Protein AF-A0A950J5G9-F1 (afdb_monomer)

Solvent-accessible surface area (backbone atoms only — not comparable to full-atom values): 9405 Å² total; per-residue (Å²): 134,83,89,66,71,72,73,65,50,55,59,52,47,55,53,48,49,50,56,56,50,62,32,68,73,66,53,58,60,76,76,44,51,92,80,39,54,74,67,49,49,62,49,12,66,80,45,14,24,36,36,37,28,36,43,48,96,62,29,25,35,54,45,66,34,75,47,61,68,63,52,47,62,72,43,30,87,80,54,39,91,59,53,38,80,73,50,61,32,64,34,42,74,71,51,39,55,50,54,53,58,74,45,49,93,47,49,75,53,95,53,30,25,51,59,44,68,71,58,56,53,48,51,55,50,51,29,52,55,45,49,54,49,55,53,67,73,63,65,71,61,94,79,42,76,57,70,82,56,78,70,54,65,64,59,54,51,55,55,66,73,72,113

Structure (mmCIF, N/CA/C/O backbone):
data_AF-A0A950J5G9-F1
#
_entry.id   AF-A0A950J5G9-F1
#
loop_
_atom_site.group_PDB
_atom_site.id
_atom_site.type_symbol
_atom_site.label_atom_id
_atom_site.label_alt_id
_atom_site.label_comp_id
_atom_site.label_asym_id
_atom_site.label_entity_id
_atom_site.label_seq_id
_atom_site.pdbx_PDB_ins_code
_atom_site.Cartn_x
_atom_site.Cartn_y
_atom_site.Cartn_z
_atom_site.occupancy
_atom_site.B_iso_or_equiv
_atom_site.auth_seq_id
_atom_site.auth_comp_id
_atom_site.auth_asym_id
_atom_site.auth_atom_id
_atom_site.pdbx_PDB_model_num
ATOM 1 N N . MET A 1 1 ? 4.486 -9.187 -33.396 1.00 25.33 1 MET A N 1
ATOM 2 C CA . MET A 1 1 ? 4.763 -7.735 -33.387 1.00 25.33 1 MET A CA 1
ATOM 3 C C . MET A 1 1 ? 4.141 -7.150 -32.132 1.00 25.33 1 MET A C 1
ATOM 5 O O . MET A 1 1 ? 2.923 -7.079 -32.049 1.00 25.33 1 MET A O 1
ATOM 9 N N . CYS A 1 2 ? 4.962 -6.843 -31.127 1.00 23.39 2 CYS A N 1
ATOM 10 C CA . CYS A 1 2 ? 4.518 -6.172 -29.909 1.00 23.39 2 CYS A CA 1
ATOM 11 C C . CYS A 1 2 ? 4.421 -4.672 -30.215 1.00 23.39 2 CYS A C 1
ATOM 13 O O . CYS A 1 2 ? 5.437 -4.019 -30.430 1.00 23.39 2 CYS A O 1
ATOM 15 N N . ALA A 1 3 ? 3.203 -4.143 -30.307 1.00 26.89 3 ALA A N 1
ATOM 16 C CA . ALA A 1 3 ? 2.935 -2.728 -30.553 1.00 26.89 3 ALA A CA 1
ATOM 17 C C . ALA A 1 3 ? 2.940 -1.924 -29.238 1.00 26.89 3 ALA A C 1
ATOM 19 O O . ALA A 1 3 ? 2.022 -1.154 -28.971 1.00 26.89 3 ALA A O 1
ATOM 20 N N . ALA A 1 4 ? 3.943 -2.136 -28.383 1.00 30.44 4 ALA A N 1
ATOM 21 C CA . ALA A 1 4 ? 4.169 -1.254 -27.245 1.00 30.44 4 ALA A CA 1
ATOM 22 C C . ALA A 1 4 ? 5.007 -0.056 -27.737 1.00 30.44 4 ALA A C 1
ATOM 24 O O . ALA A 1 4 ? 6.045 -0.274 -28.368 1.00 30.44 4 ALA A O 1
ATOM 25 N N . PRO A 1 5 ? 4.569 1.195 -27.519 1.00 32.94 5 PRO A N 1
ATOM 26 C CA . PRO A 1 5 ? 5.223 2.383 -28.060 1.00 32.94 5 PRO A CA 1
ATOM 27 C C . PRO A 1 5 ? 6.640 2.508 -27.486 1.00 32.94 5 PRO A C 1
ATOM 29 O O . PRO A 1 5 ? 6.833 2.920 -26.349 1.00 32.94 5 PRO A O 1
ATOM 32 N N . MET A 1 6 ? 7.647 2.135 -28.280 1.00 32.56 6 MET A N 1
ATOM 33 C CA . MET A 1 6 ? 9.055 2.065 -27.861 1.00 32.56 6 MET A CA 1
ATOM 34 C C . MET A 1 6 ? 9.686 3.421 -27.501 1.00 32.56 6 MET A C 1
ATOM 36 O O . MET A 1 6 ? 10.787 3.445 -26.959 1.00 32.56 6 MET A O 1
ATOM 40 N N . ILE A 1 7 ? 9.022 4.543 -27.787 1.00 31.94 7 ILE A N 1
ATOM 41 C CA . ILE A 1 7 ? 9.593 5.884 -27.594 1.00 31.94 7 ILE A CA 1
ATOM 42 C C . ILE A 1 7 ? 9.366 6.393 -26.153 1.00 31.94 7 ILE A C 1
ATOM 44 O O . ILE A 1 7 ? 10.292 6.947 -25.568 1.00 31.94 7 ILE A O 1
ATOM 48 N N . ASP A 1 8 ? 8.231 6.079 -25.512 1.00 39.88 8 ASP A N 1
ATOM 49 C CA . ASP A 1 8 ? 7.966 6.434 -24.097 1.00 39.88 8 ASP A CA 1
ATOM 50 C C . ASP A 1 8 ? 8.687 5.519 -23.090 1.00 39.88 8 ASP A C 1
ATOM 52 O O . ASP A 1 8 ? 8.894 5.871 -21.924 1.00 39.88 8 ASP A O 1
ATOM 56 N N . VAL A 1 9 ? 9.094 4.324 -23.531 1.00 42.25 9 VAL A N 1
ATOM 57 C CA . VAL A 1 9 ? 9.763 3.320 -22.687 1.00 42.25 9 VAL A CA 1
ATOM 58 C C . VAL A 1 9 ? 11.189 3.754 -22.338 1.00 42.25 9 VAL A C 1
ATOM 60 O O . VAL A 1 9 ? 11.649 3.493 -21.228 1.00 42.25 9 VAL A O 1
ATOM 63 N N . ALA A 1 10 ? 11.878 4.462 -23.237 1.00 39.12 10 ALA A N 1
ATOM 64 C CA . ALA A 1 10 ? 13.265 4.881 -23.035 1.00 39.12 10 ALA A CA 1
ATOM 65 C C . ALA A 1 10 ? 13.406 5.978 -21.962 1.00 39.12 10 ALA A C 1
ATOM 67 O O . ALA A 1 10 ? 14.235 5.845 -21.060 1.00 39.12 10 ALA A O 1
ATOM 68 N N . GLU A 1 11 ? 12.576 7.028 -22.002 1.00 45.44 11 GLU A N 1
ATOM 69 C CA . GLU A 1 11 ? 12.568 8.071 -20.962 1.00 45.44 11 GLU A CA 1
ATOM 70 C C . GLU A 1 11 ? 12.076 7.529 -19.618 1.00 45.44 11 GLU A C 1
ATOM 72 O O . GLU A 1 11 ? 12.670 7.810 -18.570 1.00 45.44 11 GLU A O 1
ATOM 77 N N . SER A 1 12 ? 11.040 6.685 -19.648 1.00 46.94 12 SER A N 1
ATOM 78 C CA . SER A 1 12 ? 10.534 6.002 -18.456 1.00 46.94 12 SER A CA 1
ATOM 79 C C . SER A 1 12 ? 11.604 5.109 -17.821 1.00 46.94 12 SER A C 1
ATOM 81 O O . SER A 1 12 ? 11.706 5.062 -16.597 1.00 46.94 12 SER A O 1
ATOM 83 N N . CYS A 1 13 ? 12.458 4.465 -18.624 1.00 49.34 13 CYS A N 1
ATOM 84 C CA . CYS A 1 13 ? 13.561 3.635 -18.140 1.00 49.34 13 CYS A CA 1
ATOM 85 C C . CYS A 1 13 ? 14.692 4.464 -17.510 1.00 49.34 13 CYS A C 1
ATOM 87 O O . CYS A 1 13 ? 15.159 4.131 -16.422 1.00 49.34 13 CYS A O 1
ATOM 89 N N . VAL A 1 14 ? 15.094 5.585 -18.122 1.00 51.41 14 VAL A N 1
ATOM 90 C CA . VAL A 1 14 ? 16.118 6.484 -17.548 1.00 51.41 14 VAL A CA 1
ATOM 91 C C . VAL A 1 14 ? 15.641 7.086 -16.226 1.00 51.41 14 VAL A C 1
ATOM 93 O O . VAL A 1 14 ? 16.379 7.111 -15.237 1.00 51.41 14 VAL A O 1
ATOM 96 N N . ARG A 1 15 ? 14.382 7.533 -16.177 1.00 52.91 15 ARG A N 1
ATOM 97 C CA . ARG A 1 15 ? 13.762 8.035 -14.949 1.00 52.91 15 ARG A CA 1
ATOM 98 C C . ARG A 1 15 ? 13.702 6.951 -13.871 1.00 52.91 15 ARG A C 1
ATOM 100 O O . ARG A 1 15 ? 14.051 7.230 -12.727 1.00 52.91 15 ARG A O 1
ATOM 107 N N . PHE A 1 16 ? 13.312 5.734 -14.242 1.00 53.31 16 PHE A N 1
ATOM 108 C CA . PHE A 1 16 ? 13.255 4.582 -13.346 1.00 53.31 16 PHE A CA 1
ATOM 109 C C . PHE A 1 16 ? 14.626 4.243 -12.747 1.00 53.31 16 PHE A C 1
ATOM 111 O O . PHE A 1 16 ? 14.743 4.087 -11.535 1.00 53.31 16 PHE A O 1
ATOM 118 N N . GLN A 1 17 ? 15.678 4.208 -13.569 1.00 53.56 17 GLN A N 1
ATOM 119 C CA . GLN A 1 17 ? 17.043 3.936 -13.111 1.00 53.56 17 GLN A CA 1
ATOM 120 C C . GLN A 1 17 ? 17.556 5.003 -12.138 1.00 53.56 17 GLN A C 1
ATOM 122 O O . GLN A 1 17 ? 18.163 4.665 -11.123 1.00 53.56 17 GLN A O 1
ATOM 127 N N . ARG A 1 18 ? 17.283 6.286 -12.409 1.00 60.62 18 ARG A N 1
ATOM 128 C CA . ARG A 1 18 ? 17.680 7.384 -11.516 1.00 60.62 18 ARG A CA 1
ATOM 129 C C . ARG A 1 18 ? 16.978 7.296 -10.160 1.00 60.62 18 ARG A C 1
ATOM 131 O O . ARG A 1 18 ? 17.641 7.361 -9.134 1.00 60.62 18 ARG A O 1
ATOM 138 N N . ILE A 1 19 ? 15.660 7.091 -10.161 1.00 55.47 19 ILE A N 1
ATOM 139 C CA . ILE A 1 19 ? 14.862 6.971 -8.930 1.00 55.47 19 ILE A CA 1
ATOM 140 C C . ILE A 1 19 ? 15.320 5.766 -8.097 1.00 55.47 19 ILE A C 1
ATOM 142 O O . ILE A 1 19 ? 15.508 5.889 -6.889 1.00 55.47 19 ILE A O 1
ATOM 146 N N . ALA A 1 20 ? 15.561 4.620 -8.741 1.00 56.31 20 ALA A N 1
ATOM 147 C CA . ALA A 1 20 ? 16.083 3.435 -8.065 1.00 56.31 20 ALA A CA 1
ATOM 148 C C . ALA A 1 20 ? 17.453 3.701 -7.410 1.00 56.31 20 ALA A C 1
ATOM 150 O O . ALA A 1 20 ? 17.706 3.239 -6.298 1.00 56.31 20 ALA A O 1
ATOM 151 N N . TRP A 1 21 ? 18.326 4.467 -8.072 1.00 54.75 21 TRP A N 1
ATOM 152 C CA . TRP A 1 21 ? 19.660 4.794 -7.566 1.00 54.75 21 TRP A CA 1
ATOM 153 C C . TRP A 1 21 ? 19.640 5.771 -6.383 1.00 54.75 21 TRP A C 1
ATOM 155 O O . TRP A 1 21 ? 20.255 5.487 -5.353 1.00 54.75 21 TRP A O 1
ATOM 165 N N . ASP A 1 22 ? 18.890 6.872 -6.490 1.00 58.72 22 ASP A N 1
ATOM 166 C CA . ASP A 1 22 ? 18.772 7.894 -5.435 1.00 58.72 22 ASP A CA 1
ATOM 167 C C . ASP A 1 22 ? 18.251 7.303 -4.111 1.00 58.72 22 ASP A C 1
ATOM 169 O O . ASP A 1 22 ? 18.514 7.817 -3.023 1.00 58.72 22 ASP A O 1
ATOM 173 N N . TRP A 1 23 ? 17.539 6.179 -4.174 1.00 59.25 23 TRP A N 1
ATOM 174 C CA . TRP A 1 23 ? 16.976 5.524 -2.997 1.00 59.25 23 TRP A CA 1
ATOM 175 C C . TRP A 1 23 ? 17.740 4.367 -2.415 1.00 59.25 23 TRP A C 1
ATOM 177 O O . TRP A 1 23 ? 17.670 4.151 -1.203 1.00 59.25 23 TRP A O 1
ATOM 187 N N . ILE A 1 24 ? 18.509 3.654 -3.231 1.00 55.94 24 ILE A N 1
ATOM 188 C CA . ILE A 1 24 ? 19.565 2.812 -2.672 1.00 55.94 24 ILE A CA 1
ATOM 189 C C . ILE A 1 24 ? 20.461 3.687 -1.780 1.00 55.94 24 ILE A C 1
ATOM 191 O O . ILE A 1 24 ? 20.843 3.268 -0.690 1.00 55.94 24 ILE A O 1
ATOM 195 N N . GLN A 1 25 ? 20.713 4.935 -2.189 1.00 56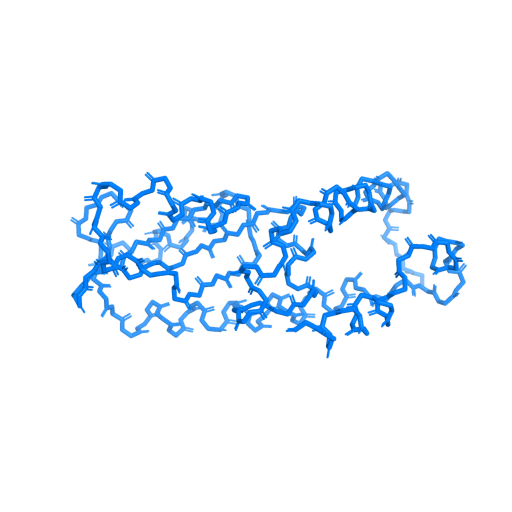.69 25 GLN A N 1
ATOM 196 C CA . GLN A 1 25 ? 21.476 5.900 -1.397 1.00 56.69 25 GLN A CA 1
ATOM 197 C C . GLN A 1 25 ? 20.730 6.430 -0.158 1.00 56.69 25 GLN A C 1
ATOM 199 O O . GLN A 1 25 ? 21.378 6.713 0.848 1.00 56.69 25 GLN A O 1
ATOM 204 N N . SER A 1 26 ? 19.396 6.546 -0.183 1.00 61.38 26 SER A N 1
ATOM 205 C CA . SER A 1 26 ? 18.612 7.058 0.957 1.00 61.38 26 SER A CA 1
ATOM 206 C C . SER A 1 26 ? 18.377 6.029 2.073 1.00 61.38 26 SER A C 1
ATOM 208 O O . SER A 1 26 ? 18.047 6.405 3.201 1.00 61.38 26 SER A O 1
ATOM 210 N N . GLY A 1 27 ? 18.524 4.732 1.778 1.00 57.38 27 GLY A N 1
ATOM 211 C CA . GLY A 1 27 ? 18.255 3.644 2.722 1.00 57.38 27 GLY A CA 1
ATOM 212 C C . GLY A 1 27 ? 16.765 3.408 2.995 1.00 57.38 27 GLY A C 1
ATOM 213 O O . GLY A 1 27 ? 16.420 2.712 3.947 1.00 57.38 27 GLY A O 1
ATOM 214 N N . GLU A 1 28 ? 15.858 3.975 2.193 1.00 58.00 28 GLU A N 1
ATOM 215 C CA . GLU A 1 28 ? 14.413 3.762 2.360 1.00 58.00 28 GLU A CA 1
ATOM 216 C C . GLU A 1 28 ? 13.973 2.338 1.981 1.00 58.00 28 GLU A C 1
ATOM 218 O O . GLU A 1 28 ? 13.067 1.802 2.618 1.00 58.00 28 GLU A O 1
ATOM 223 N N . ILE A 1 29 ? 14.673 1.697 1.038 1.00 57.19 29 ILE A N 1
ATOM 224 C CA . ILE A 1 29 ? 14.445 0.306 0.600 1.00 57.19 29 ILE A CA 1
ATOM 225 C C . ILE A 1 29 ? 14.484 -0.690 1.773 1.00 57.19 29 ILE A C 1
ATOM 227 O O . ILE A 1 29 ? 13.630 -1.564 1.903 1.00 57.19 29 ILE A O 1
ATOM 231 N N . THR A 1 30 ? 15.432 -0.544 2.704 1.00 53.44 30 THR A N 1
ATOM 232 C CA . THR A 1 30 ? 15.551 -1.485 3.835 1.00 53.44 30 THR A CA 1
ATOM 233 C C . THR A 1 30 ? 14.389 -1.375 4.823 1.00 53.44 30 THR A C 1
ATOM 235 O O . THR A 1 30 ? 14.176 -2.275 5.633 1.00 53.44 30 THR A O 1
ATOM 238 N N . ARG A 1 31 ? 13.603 -0.291 4.769 1.00 56.56 31 ARG A N 1
ATOM 239 C CA . ARG A 1 31 ? 12.505 -0.040 5.713 1.00 56.56 31 ARG A CA 1
ATOM 240 C C . ARG A 1 31 ? 11.185 -0.671 5.284 1.00 56.56 31 ARG A C 1
ATOM 242 O O . ARG A 1 31 ? 10.319 -0.834 6.139 1.00 56.56 31 ARG A O 1
ATOM 249 N N . THR A 1 32 ? 11.020 -1.014 4.008 1.00 61.56 32 THR A N 1
ATOM 250 C CA . THR A 1 32 ? 9.834 -1.707 3.471 1.00 61.56 32 THR A CA 1
ATOM 251 C C . THR A 1 32 ? 10.119 -3.134 3.006 1.00 61.56 32 THR A C 1
ATOM 253 O O . THR A 1 32 ? 9.164 -3.861 2.732 1.00 61.56 32 THR A O 1
ATOM 256 N N . SER A 1 33 ? 11.387 -3.562 3.016 1.00 59.19 33 SER A N 1
ATOM 257 C CA . SER A 1 33 ? 11.857 -4.857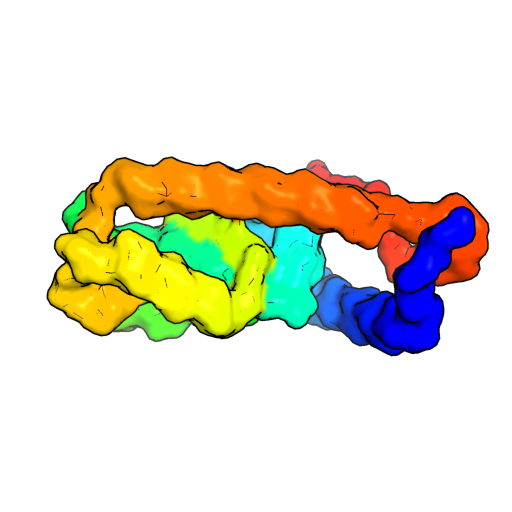 2.492 1.00 59.19 33 SER A CA 1
ATOM 258 C C . SER A 1 33 ? 11.157 -6.092 3.071 1.00 59.19 33 SER A C 1
ATOM 260 O O . SER A 1 33 ? 11.060 -7.125 2.415 1.00 59.19 33 SER A O 1
ATOM 262 N N . HIS A 1 34 ? 10.634 -6.005 4.295 1.00 66.94 34 HIS A N 1
ATOM 263 C CA . HIS A 1 34 ? 9.873 -7.085 4.931 1.00 66.94 34 HIS A CA 1
ATOM 264 C C . HIS A 1 34 ? 8.401 -7.124 4.491 1.00 66.94 34 HIS A C 1
ATOM 266 O O . HIS A 1 34 ? 7.728 -8.138 4.666 1.00 66.94 34 HIS A O 1
ATOM 272 N N . LEU A 1 35 ? 7.885 -6.033 3.921 1.00 72.56 35 LEU A N 1
ATOM 273 C CA . LEU A 1 35 ? 6.503 -5.914 3.459 1.00 72.56 35 LEU A CA 1
ATOM 274 C C . LEU A 1 35 ? 6.376 -6.102 1.954 1.00 72.56 35 LEU A C 1
ATOM 276 O O . LEU A 1 35 ? 5.362 -6.639 1.518 1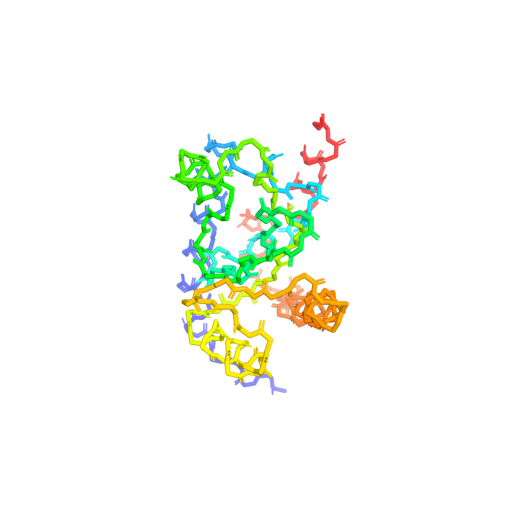.00 72.56 35 LEU A O 1
ATOM 280 N N . LEU A 1 36 ? 7.366 -5.691 1.164 1.00 72.56 36 LEU A N 1
ATOM 281 C CA . LEU A 1 36 ? 7.316 -5.676 -0.296 1.00 72.56 36 LEU A CA 1
ATOM 282 C C . LEU A 1 36 ? 8.488 -6.448 -0.898 1.00 72.56 36 LEU A C 1
ATOM 284 O O . LEU A 1 36 ? 9.590 -6.454 -0.365 1.00 72.56 36 LEU A O 1
ATOM 288 N N . SER A 1 37 ? 8.258 -7.101 -2.037 1.00 67.25 37 SER A N 1
ATOM 289 C CA . SER A 1 37 ? 9.368 -7.612 -2.839 1.00 67.25 37 SER A CA 1
ATOM 290 C C . SER A 1 37 ? 10.090 -6.457 -3.544 1.00 67.25 37 SER A C 1
ATOM 292 O O . SER A 1 37 ? 9.464 -5.431 -3.820 1.00 67.25 37 SER A O 1
ATOM 294 N N . PRO A 1 38 ? 11.365 -6.627 -3.936 1.00 67.38 38 PRO A N 1
ATOM 295 C CA . PRO A 1 38 ? 12.134 -5.560 -4.585 1.00 67.38 38 PRO A CA 1
ATOM 296 C C . PRO A 1 38 ? 11.455 -5.016 -5.852 1.00 67.38 38 PRO A C 1
ATOM 298 O O . PRO A 1 38 ? 11.516 -3.828 -6.146 1.00 67.38 38 PRO A O 1
ATOM 301 N N . LEU A 1 39 ? 10.757 -5.888 -6.587 1.00 63.75 39 LEU A N 1
ATOM 302 C CA . LEU A 1 39 ? 9.982 -5.522 -7.772 1.00 63.75 39 LEU A CA 1
ATOM 303 C C . LEU A 1 39 ? 8.775 -4.635 -7.434 1.00 63.75 39 LEU A C 1
ATOM 305 O O . LEU A 1 39 ? 8.469 -3.699 -8.168 1.00 63.75 39 LEU A O 1
ATOM 309 N N . GLU A 1 40 ? 8.077 -4.939 -6.339 1.00 70.94 40 GLU A N 1
ATOM 310 C CA . GLU A 1 40 ? 6.939 -4.143 -5.873 1.00 70.94 40 GLU A CA 1
ATOM 311 C C . GLU A 1 40 ? 7.398 -2.780 -5.363 1.00 70.94 40 GLU A C 1
ATOM 313 O O . GLU A 1 40 ? 6.732 -1.786 -5.636 1.00 70.94 40 GLU A O 1
ATOM 318 N N . GLU A 1 41 ? 8.542 -2.720 -4.676 1.00 69.38 41 GLU A N 1
ATOM 319 C CA . GLU A 1 41 ? 9.143 -1.449 -4.278 1.00 69.38 41 GLU A CA 1
ATOM 320 C C . GLU A 1 41 ? 9.431 -0.602 -5.515 1.00 69.38 41 GLU A C 1
ATOM 322 O O . GLU A 1 41 ? 8.822 0.450 -5.685 1.00 69.38 41 GLU A O 1
ATOM 327 N N . LEU A 1 42 ? 10.243 -1.109 -6.448 1.00 66.94 42 LEU A N 1
ATOM 328 C CA . LEU A 1 42 ? 10.570 -0.423 -7.702 1.00 66.94 42 LEU A CA 1
ATOM 329 C C . LEU A 1 42 ? 9.326 0.039 -8.483 1.00 66.94 42 LEU A C 1
ATOM 331 O O . LEU A 1 42 ? 9.297 1.155 -9.001 1.00 66.94 42 LEU A O 1
ATOM 335 N N . GLY A 1 43 ? 8.283 -0.792 -8.547 1.00 65.38 43 GLY A N 1
ATOM 336 C CA . GLY A 1 43 ? 7.012 -0.433 -9.173 1.00 65.38 43 GLY A CA 1
ATOM 337 C C . GLY A 1 43 ? 6.310 0.728 -8.468 1.00 65.38 43 GLY A C 1
ATOM 338 O O . GLY A 1 43 ? 5.919 1.702 -9.112 1.00 65.38 43 GLY A O 1
ATOM 339 N N . GLY A 1 44 ? 6.168 0.669 -7.143 1.00 65.06 44 GLY A N 1
ATOM 340 C CA . GLY A 1 44 ? 5.431 1.673 -6.364 1.00 65.06 44 GLY A CA 1
ATOM 341 C C . GLY A 1 44 ? 6.100 3.028 -6.288 1.00 65.06 44 GLY A C 1
ATOM 342 O O . GLY A 1 44 ? 5.542 3.994 -5.794 1.00 65.06 44 GLY A O 1
ATOM 343 N N . PHE A 1 45 ? 7.264 3.148 -6.875 1.00 62.50 45 PHE A N 1
ATOM 344 C CA . PHE A 1 45 ? 7.995 4.382 -6.933 1.00 62.50 45 PHE A CA 1
ATOM 345 C C . PHE A 1 45 ? 7.818 5.162 -8.234 1.00 62.50 45 PHE A C 1
ATOM 347 O O . PHE A 1 45 ? 7.965 6.385 -8.250 1.00 62.50 45 PHE A O 1
ATOM 354 N N . ASN A 1 46 ? 7.387 4.485 -9.297 1.00 60.47 46 ASN A N 1
ATOM 355 C CA . ASN A 1 46 ? 6.846 5.156 -10.474 1.00 60.47 46 ASN A CA 1
ATOM 356 C C . ASN A 1 46 ? 5.405 5.636 -10.249 1.00 60.47 46 ASN A C 1
ATOM 358 O O . ASN A 1 46 ? 5.032 6.688 -10.764 1.00 60.47 46 ASN A O 1
ATOM 362 N N . TYR A 1 47 ? 4.612 4.879 -9.484 1.00 70.31 47 TYR A N 1
ATOM 363 C CA . TYR A 1 47 ? 3.158 5.080 -9.397 1.00 70.31 47 TYR A CA 1
ATOM 364 C C . TYR A 1 47 ? 2.656 5.517 -8.015 1.00 70.31 47 TYR A C 1
ATOM 366 O O . TYR A 1 47 ? 1.586 6.111 -7.918 1.00 70.31 47 TYR A O 1
ATOM 374 N N . GLY A 1 48 ? 3.424 5.253 -6.960 1.00 84.19 48 GLY A N 1
ATOM 375 C CA . GLY A 1 48 ? 3.015 5.350 -5.562 1.00 84.19 48 GLY A CA 1
ATOM 376 C C . GLY A 1 48 ? 2.476 4.035 -4.999 1.00 84.19 48 GLY A C 1
ATOM 377 O O . GLY A 1 48 ? 2.442 2.993 -5.662 1.00 84.19 48 GLY A O 1
ATOM 378 N N . PHE A 1 49 ? 2.050 4.093 -3.740 1.00 90.38 49 PHE A N 1
ATOM 379 C CA . PHE A 1 49 ? 1.487 2.963 -3.017 1.00 90.38 49 PHE A CA 1
ATOM 380 C C . PHE A 1 49 ? 0.144 3.323 -2.404 1.00 90.38 49 PHE A C 1
ATOM 382 O O . PHE A 1 49 ? 0.001 4.347 -1.728 1.00 90.38 49 PHE A O 1
ATOM 389 N N . ILE A 1 50 ? -0.808 2.407 -2.543 1.00 96.56 50 ILE A N 1
ATOM 390 C CA . ILE A 1 50 ? -2.001 2.372 -1.707 1.00 96.56 50 ILE A CA 1
ATOM 391 C C . ILE A 1 50 ? -1.657 1.558 -0.467 1.00 96.56 50 ILE A C 1
ATOM 393 O O . ILE A 1 50 ? -1.302 0.383 -0.567 1.00 96.56 50 ILE A O 1
ATOM 397 N N . TYR A 1 51 ? -1.733 2.181 0.704 1.00 96.69 51 TYR A N 1
ATOM 398 C CA . TYR A 1 51 ? -1.359 1.577 1.975 1.00 96.69 51 TYR A CA 1
ATOM 399 C C . TYR A 1 51 ? -2.564 1.300 2.869 1.00 96.69 51 TYR A C 1
ATOM 401 O O . TYR A 1 51 ? -3.567 2.017 2.849 1.00 96.69 51 TYR A O 1
ATOM 409 N N . LEU A 1 52 ? -2.406 0.281 3.710 1.00 97.75 52 LEU A N 1
ATOM 410 C CA . LEU A 1 52 ? -3.286 -0.045 4.819 1.00 97.75 52 LEU A CA 1
ATOM 411 C C . LEU A 1 52 ? -2.487 0.041 6.120 1.00 97.75 52 LEU A C 1
ATOM 413 O O . LEU A 1 52 ? -1.561 -0.740 6.347 1.00 97.75 52 LEU A O 1
ATOM 417 N N . MET A 1 53 ? -2.839 0.987 6.986 1.00 97.50 53 MET A N 1
ATOM 418 C CA . MET A 1 53 ? -2.232 1.135 8.309 1.00 97.50 53 MET A CA 1
ATOM 419 C C . MET A 1 53 ? -3.225 0.758 9.401 1.00 97.50 53 MET A C 1
ATOM 421 O O . MET A 1 53 ? -4.361 1.219 9.398 1.00 97.50 53 MET A O 1
ATOM 425 N N . ARG A 1 54 ? -2.795 -0.031 10.379 1.00 97.50 54 ARG A N 1
ATOM 426 C CA . ARG A 1 54 ? -3.530 -0.250 11.623 1.00 97.50 54 ARG A CA 1
ATOM 427 C C . ARG A 1 54 ? -3.355 0.976 12.504 1.00 97.50 54 ARG A C 1
ATOM 429 O O . ARG A 1 54 ? -2.224 1.326 12.818 1.00 97.50 54 ARG A O 1
ATOM 436 N N . VAL A 1 55 ? -4.459 1.616 12.878 1.00 96.38 55 VAL A N 1
ATOM 437 C CA . VAL A 1 55 ? -4.458 2.765 13.798 1.00 96.38 55 VAL A CA 1
ATOM 438 C C . VAL A 1 55 ? -4.604 2.285 15.238 1.00 96.38 55 VAL A C 1
ATOM 440 O O . VAL A 1 55 ? -3.879 2.728 16.117 1.00 96.38 55 VAL A O 1
ATOM 443 N N . ASN A 1 56 ? -5.539 1.364 15.464 1.00 95.25 56 ASN A N 1
ATOM 444 C CA . ASN A 1 56 ? -5.800 0.698 16.739 1.00 95.25 56 ASN A CA 1
ATOM 445 C C . ASN A 1 56 ? -6.485 -0.658 16.452 1.00 95.25 56 ASN A C 1
ATOM 447 O O . ASN A 1 56 ? -6.792 -0.930 15.288 1.00 95.25 56 ASN A O 1
ATOM 451 N N . PRO A 1 57 ? -6.779 -1.513 17.450 1.00 95.06 57 PRO A N 1
ATOM 452 C CA . PRO A 1 57 ? -7.354 -2.841 17.207 1.00 95.06 57 PRO A CA 1
ATOM 453 C C . PRO A 1 57 ? -8.643 -2.867 16.370 1.00 95.06 57 PRO A C 1
ATOM 455 O O . PRO A 1 57 ? -8.893 -3.859 15.695 1.00 95.06 57 PRO A O 1
ATOM 458 N N . GLN A 1 58 ? -9.429 -1.790 16.357 1.00 96.75 58 GLN A N 1
ATOM 459 C CA . GLN A 1 58 ? -10.732 -1.721 15.688 1.00 96.75 58 GLN A CA 1
ATOM 460 C C . GLN A 1 58 ? -10.734 -0.858 14.419 1.00 96.75 58 GLN A C 1
ATOM 462 O O . GLN A 1 58 ? -11.739 -0.835 13.707 1.00 96.75 58 GLN A O 1
ATOM 467 N N . ALA A 1 59 ? -9.638 -0.158 14.116 1.00 97.56 59 ALA A N 1
ATOM 468 C CA . ALA A 1 59 ? -9.593 0.820 13.036 1.00 97.56 59 ALA A CA 1
ATOM 469 C C . ALA A 1 59 ? -8.334 0.713 12.173 1.00 97.56 59 ALA A C 1
ATOM 471 O O . ALA A 1 59 ? -7.208 0.551 12.657 1.00 97.56 59 ALA A O 1
ATOM 472 N N . VAL A 1 60 ? -8.538 0.895 10.872 1.00 98.25 60 VAL A N 1
ATOM 473 C CA . VAL A 1 60 ? -7.484 0.981 9.862 1.00 98.25 60 VAL A CA 1
ATOM 474 C C . VAL A 1 60 ? -7.598 2.283 9.078 1.00 98.25 60 VAL A C 1
ATOM 476 O O . VAL A 1 60 ? -8.682 2.837 8.909 1.00 98.25 60 VAL A O 1
ATOM 479 N N . LYS A 1 61 ? -6.467 2.772 8.582 1.00 98.19 61 LYS A N 1
ATOM 480 C CA . LYS A 1 61 ? -6.357 3.914 7.683 1.00 98.19 61 LYS A CA 1
ATOM 481 C C . LYS A 1 61 ? -5.965 3.420 6.297 1.00 98.19 61 LYS A C 1
ATOM 483 O O . LYS A 1 61 ? -4.963 2.719 6.163 1.00 98.19 61 LYS A O 1
ATOM 488 N N . ILE A 1 62 ? -6.735 3.814 5.289 1.00 98.38 62 ILE A N 1
ATOM 489 C CA . ILE A 1 62 ? -6.426 3.562 3.879 1.00 98.38 62 ILE A CA 1
ATOM 490 C C . ILE A 1 62 ? -5.968 4.871 3.261 1.00 98.38 62 ILE A C 1
ATOM 492 O O . ILE A 1 62 ? -6.729 5.839 3.290 1.00 98.38 62 ILE A O 1
ATOM 496 N N . GLY A 1 63 ? -4.781 4.897 2.662 1.00 97.44 63 GLY A N 1
ATOM 497 C CA . GLY A 1 63 ? -4.333 6.094 1.962 1.00 97.44 63 GLY A CA 1
ATOM 498 C C . GLY A 1 63 ? -3.354 5.843 0.826 1.00 97.44 63 GLY A C 1
ATOM 499 O O . GLY A 1 63 ? -2.921 4.715 0.605 1.00 97.44 63 GLY A O 1
ATOM 500 N N . TYR A 1 64 ? -2.999 6.913 0.123 1.00 96.31 64 TYR A N 1
ATOM 501 C CA . TYR A 1 64 ? -1.948 6.934 -0.893 1.00 96.31 64 TYR A CA 1
ATOM 502 C C . TYR A 1 64 ? -0.672 7.622 -0.387 1.00 96.31 64 TYR A C 1
ATOM 504 O O . TYR A 1 64 ? -0.722 8.628 0.328 1.00 96.31 64 TYR A O 1
ATOM 512 N N . SER A 1 65 ? 0.496 7.100 -0.766 1.00 92.06 65 SER A N 1
ATOM 513 C CA . SER A 1 65 ? 1.776 7.794 -0.600 1.00 92.06 65 SER A CA 1
ATOM 514 C C . SER A 1 65 ? 2.834 7.262 -1.560 1.00 92.06 65 SER A C 1
ATOM 516 O O . SER A 1 65 ? 2.861 6.072 -1.854 1.00 92.06 65 SER A O 1
ATOM 518 N N . LEU A 1 66 ? 3.764 8.127 -1.967 1.00 83.00 66 LEU A N 1
ATOM 519 C CA . LEU A 1 66 ? 5.013 7.706 -2.610 1.00 83.00 66 LEU A CA 1
ATOM 520 C C . LEU A 1 66 ? 5.957 6.991 -1.627 1.00 83.00 66 LEU A C 1
ATOM 522 O O . LEU A 1 66 ? 6.752 6.158 -2.038 1.00 83.00 66 LEU A O 1
ATOM 526 N N . HIS A 1 67 ? 5.849 7.289 -0.326 1.00 82.75 67 HIS A N 1
ATOM 527 C CA . HIS A 1 67 ? 6.737 6.765 0.715 1.00 82.75 67 HIS A CA 1
ATOM 528 C C . HIS A 1 67 ? 5.928 6.355 1.963 1.00 82.75 67 HIS A C 1
ATOM 530 O O . HIS A 1 67 ? 5.897 7.097 2.953 1.00 82.75 67 HIS A O 1
ATOM 536 N N . PRO A 1 68 ? 5.262 5.182 1.972 1.00 88.75 68 PRO A N 1
ATOM 537 C CA . PRO A 1 68 ? 4.372 4.763 3.062 1.00 88.75 68 PRO A CA 1
ATOM 538 C C . PRO A 1 68 ? 5.011 4.776 4.455 1.00 88.75 68 PRO A C 1
ATOM 540 O O . PRO A 1 68 ? 4.357 5.151 5.427 1.00 88.75 68 PRO A O 1
ATOM 543 N N . MET A 1 69 ? 6.294 4.420 4.572 1.00 87.00 69 MET A N 1
ATOM 544 C CA . MET A 1 69 ? 6.999 4.429 5.860 1.00 87.00 69 MET A CA 1
ATOM 545 C C . MET A 1 69 ? 7.298 5.841 6.360 1.00 87.00 69 MET A C 1
ATOM 547 O O . MET A 1 69 ? 7.084 6.126 7.538 1.00 87.00 69 MET A O 1
ATOM 551 N N . ARG A 1 70 ? 7.717 6.755 5.476 1.00 84.44 70 ARG A N 1
ATOM 552 C CA . ARG A 1 70 ? 7.839 8.180 5.814 1.00 84.44 70 ARG A CA 1
ATOM 553 C C . ARG A 1 70 ? 6.483 8.741 6.232 1.00 84.44 70 ARG A C 1
ATOM 555 O O . ARG A 1 70 ? 6.381 9.376 7.278 1.00 84.44 70 ARG A O 1
ATOM 562 N N . ARG A 1 71 ? 5.428 8.407 5.484 1.00 91.12 71 ARG A N 1
ATOM 563 C CA . ARG A 1 71 ? 4.059 8.799 5.819 1.00 91.12 71 ARG A CA 1
ATOM 564 C C . ARG A 1 71 ? 3.626 8.264 7.181 1.00 91.12 71 ARG A C 1
ATOM 566 O O . ARG A 1 71 ? 3.009 8.994 7.945 1.00 91.12 71 ARG A O 1
ATOM 573 N N . ARG A 1 72 ? 3.983 7.024 7.529 1.00 92.69 72 ARG A N 1
ATOM 574 C CA . ARG A 1 72 ? 3.751 6.477 8.873 1.00 92.69 72 ARG A CA 1
ATOM 575 C C . ARG A 1 72 ? 4.405 7.358 9.935 1.00 92.69 72 ARG A C 1
ATOM 577 O O . ARG A 1 72 ? 3.740 7.710 10.899 1.00 92.69 72 ARG A O 1
ATOM 584 N N . HIS A 1 73 ? 5.671 7.734 9.752 1.00 90.06 73 HIS A N 1
ATOM 585 C CA . HIS A 1 73 ? 6.386 8.583 10.708 1.00 90.06 73 HIS A CA 1
ATOM 586 C C . HIS A 1 73 ? 5.756 9.969 10.870 1.00 90.06 73 HIS A C 1
ATOM 588 O O . HIS A 1 73 ? 5.634 10.443 11.993 1.00 90.06 73 HIS A O 1
ATOM 594 N N . GLU A 1 74 ? 5.285 10.579 9.782 1.00 92.81 74 GLU A N 1
ATOM 595 C CA . GLU A 1 74 ? 4.542 11.848 9.825 1.00 92.81 74 GLU A CA 1
ATOM 596 C C . GLU A 1 74 ? 3.222 11.737 10.601 1.00 92.81 74 GLU A C 1
ATOM 598 O O . GLU A 1 74 ? 2.780 12.699 11.222 1.00 92.81 74 GLU A O 1
ATOM 603 N N . LEU A 1 75 ? 2.580 10.567 10.558 1.00 94.38 75 LEU A N 1
ATOM 604 C CA . LEU A 1 75 ? 1.293 10.312 11.203 1.00 94.38 75 LEU A CA 1
ATOM 605 C C . LEU A 1 75 ? 1.429 9.803 12.649 1.00 94.38 75 LEU A C 1
ATOM 607 O O . LEU A 1 75 ? 0.453 9.858 13.398 1.00 94.38 75 LEU A O 1
ATOM 611 N N . LEU A 1 76 ? 2.610 9.334 13.070 1.00 93.81 76 LEU A N 1
ATOM 612 C CA . LEU A 1 76 ? 2.854 8.843 14.434 1.00 93.81 76 LEU A CA 1
ATOM 613 C C . LEU A 1 76 ? 2.430 9.844 15.526 1.00 93.81 76 LEU A C 1
ATOM 615 O O . LEU A 1 76 ? 1.750 9.407 16.451 1.00 93.81 76 LEU A O 1
ATOM 619 N N . PRO A 1 77 ? 2.721 11.160 15.436 1.00 95.25 77 PRO A N 1
ATOM 620 C CA . PRO A 1 77 ? 2.277 12.121 16.449 1.00 95.25 77 PRO A CA 1
ATOM 621 C C . PRO A 1 77 ? 0.752 12.191 16.617 1.00 95.25 77 PRO A C 1
ATOM 623 O O . PRO A 1 77 ? 0.268 12.544 17.686 1.00 95.25 77 PRO A O 1
ATOM 626 N N . GLN A 1 78 ? -0.012 11.856 15.572 1.00 94.06 78 GLN A N 1
ATOM 627 C CA . GLN A 1 78 ? -1.474 11.898 15.592 1.00 94.06 78 GLN A CA 1
ATOM 628 C C . GLN A 1 78 ? -2.100 10.611 16.149 1.00 94.06 78 GLN A C 1
ATOM 630 O O . GLN A 1 78 ? -3.126 10.676 16.821 1.00 94.06 78 GLN A O 1
ATOM 635 N N . TYR A 1 79 ? -1.529 9.446 15.829 1.00 92.81 79 TYR A N 1
ATOM 636 C CA . TYR A 1 79 ? -2.133 8.140 16.139 1.00 92.81 79 TYR A CA 1
ATOM 637 C C . TYR A 1 79 ? -1.391 7.348 17.226 1.00 92.81 79 TYR A C 1
ATOM 639 O O . TYR A 1 79 ? -1.895 6.325 17.684 1.00 92.81 79 TYR A O 1
ATOM 647 N N . GLY A 1 80 ? -0.216 7.811 17.651 1.00 91.50 80 GLY A N 1
ATOM 648 C CA . GLY A 1 80 ? 0.621 7.151 18.647 1.00 91.50 80 GLY A CA 1
ATOM 649 C C . GLY A 1 80 ? 1.343 5.904 18.127 1.00 91.50 80 GLY A C 1
ATOM 650 O O . GLY A 1 80 ? 1.30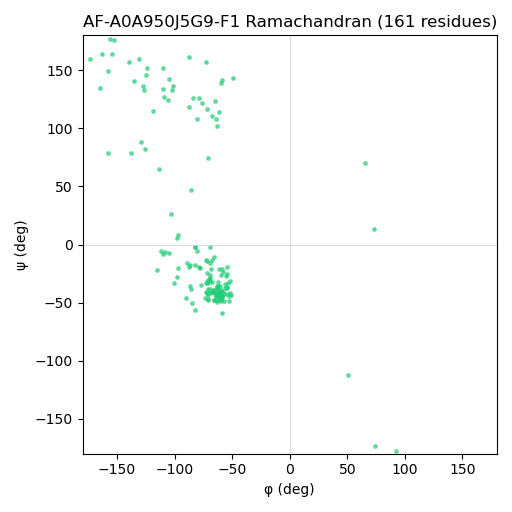5 5.561 16.944 1.00 91.50 80 GLY A O 1
ATOM 651 N N . GLU A 1 81 ? 2.007 5.196 19.042 1.00 86.94 81 GLU A N 1
ATOM 652 C CA . GLU A 1 81 ? 2.891 4.056 18.739 1.00 86.94 81 GLU A CA 1
ATOM 653 C C . GLU A 1 81 ? 2.169 2.814 18.190 1.00 86.94 81 GLU A C 1
ATOM 655 O O . GLU A 1 81 ? 2.796 1.901 17.649 1.00 86.94 81 GLU A O 1
ATOM 660 N N . GLN A 1 82 ? 0.839 2.772 18.293 1.00 88.88 82 GLN A N 1
ATOM 661 C CA . GLN A 1 82 ? 0.029 1.685 17.738 1.00 88.88 82 GLN A CA 1
ATOM 662 C C . GLN A 1 82 ? -0.060 1.737 16.207 1.00 88.88 82 GLN A C 1
ATOM 664 O O . GLN A 1 82 ? -0.456 0.743 15.593 1.00 88.88 82 GLN A O 1
ATOM 669 N N . LEU A 1 83 ? 0.343 2.854 15.586 1.00 94.62 83 LEU A N 1
ATOM 670 C CA . LEU A 1 83 ? 0.303 3.017 14.141 1.00 94.62 83 LEU A CA 1
ATOM 671 C C . LEU A 1 83 ? 1.306 2.089 13.443 1.00 94.62 83 LEU A C 1
ATOM 673 O O . LEU A 1 83 ? 2.529 2.279 13.481 1.00 94.62 83 LEU A O 1
ATOM 677 N N . ARG A 1 84 ? 0.777 1.095 12.731 1.00 93.81 84 ARG A N 1
ATOM 678 C CA . ARG A 1 84 ? 1.577 0.097 12.012 1.00 93.81 84 ARG A CA 1
ATOM 679 C C . ARG A 1 84 ? 1.149 0.021 10.560 1.00 93.81 84 ARG A C 1
ATOM 681 O O . ARG A 1 84 ? -0.038 -0.065 10.270 1.00 93.81 84 ARG A O 1
ATOM 688 N N . LEU A 1 85 ? 2.114 0.023 9.647 1.00 93.81 85 LEU A N 1
ATOM 689 C CA . LEU A 1 85 ? 1.854 -0.325 8.255 1.00 93.81 85 LEU A CA 1
ATOM 690 C C . LEU A 1 85 ? 1.612 -1.838 8.187 1.00 93.81 85 LEU A C 1
ATOM 692 O O . LEU A 1 85 ? 2.497 -2.602 8.556 1.00 93.81 85 LEU A O 1
ATOM 696 N N . LEU A 1 86 ? 0.409 -2.254 7.783 1.00 93.69 86 LEU A N 1
ATOM 697 C CA . LEU A 1 86 ? 0.058 -3.673 7.661 1.00 93.69 86 LEU A CA 1
ATOM 698 C C . LEU A 1 86 ? 0.489 -4.224 6.308 1.00 93.69 86 LEU A C 1
ATOM 700 O O . LEU A 1 86 ? 1.110 -5.275 6.220 1.00 93.69 86 LEU A O 1
ATOM 704 N N . THR A 1 87 ? 0.118 -3.517 5.245 1.00 93.12 87 THR A N 1
ATOM 705 C CA . THR A 1 87 ? 0.381 -3.919 3.865 1.00 93.12 87 THR A CA 1
ATOM 706 C C . THR A 1 87 ? 0.208 -2.719 2.940 1.00 93.12 87 THR A C 1
ATOM 708 O O . THR A 1 87 ? -0.370 -1.694 3.315 1.00 93.12 87 THR A O 1
ATOM 711 N N . CYS A 1 88 ? 0.727 -2.832 1.726 1.00 94.31 88 CYS A N 1
ATOM 712 C CA . CYS A 1 88 ? 0.491 -1.883 0.652 1.00 94.31 88 CYS A CA 1
ATOM 713 C C . CYS A 1 88 ? 0.661 -2.574 -0.704 1.00 94.31 88 CYS A C 1
ATOM 715 O O . CYS A 1 88 ? 1.209 -3.673 -0.791 1.00 94.31 88 CYS A O 1
ATOM 717 N N . PHE A 1 89 ? 0.169 -1.931 -1.756 1.00 92.12 89 PHE A N 1
ATOM 718 C CA . PHE A 1 89 ? 0.379 -2.359 -3.133 1.00 92.12 89 PHE A CA 1
ATOM 719 C C . PHE A 1 89 ? 0.637 -1.150 -4.029 1.00 92.12 89 PHE A C 1
ATOM 721 O O . PHE A 1 89 ? 0.237 -0.030 -3.704 1.00 92.12 89 PHE A O 1
ATOM 728 N N . VAL A 1 90 ? 1.300 -1.384 -5.160 1.00 86.19 90 VAL A N 1
ATOM 729 C CA . VAL A 1 90 ? 1.619 -0.340 -6.141 1.00 86.19 90 VAL A CA 1
ATOM 730 C C . VAL A 1 90 ? 0.346 0.215 -6.759 1.00 86.19 90 VAL A C 1
ATOM 732 O O . VAL A 1 90 ? -0.446 -0.529 -7.334 1.00 86.19 90 VAL A O 1
ATOM 735 N N . GLY A 1 91 ? 0.150 1.523 -6.666 1.00 87.19 91 GLY A N 1
ATOM 736 C CA . GLY A 1 91 ? -1.005 2.153 -7.273 1.00 87.19 91 GLY A CA 1
ATOM 737 C C . GLY A 1 91 ? -0.996 3.668 -7.204 1.00 87.19 91 GLY A C 1
ATOM 738 O O . GLY A 1 91 ? -0.328 4.267 -6.370 1.00 87.19 91 GLY A O 1
ATOM 739 N N . GLU A 1 92 ? -1.778 4.266 -8.090 1.00 87.88 92 GLU A N 1
ATOM 740 C CA . GLU A 1 92 ? -1.875 5.700 -8.320 1.00 87.88 92 GLU A CA 1
ATOM 741 C C . GLU A 1 92 ? -2.910 6.387 -7.412 1.00 87.88 92 GLU A C 1
ATOM 743 O O . GLU A 1 92 ? -3.849 5.740 -6.929 1.00 87.88 92 GLU A O 1
ATOM 748 N N . PRO A 1 93 ? -2.842 7.726 -7.251 1.00 88.69 93 PRO A N 1
ATOM 749 C CA . PRO A 1 93 ? -3.768 8.477 -6.399 1.00 88.69 93 PRO A CA 1
ATOM 750 C C . PRO A 1 93 ? -5.254 8.236 -6.701 1.00 88.69 93 PRO A C 1
ATOM 752 O O . PRO A 1 93 ? -6.096 8.257 -5.806 1.00 88.69 93 PRO A O 1
ATOM 755 N N . PHE A 1 94 ? -5.626 7.999 -7.962 1.00 92.25 94 PHE A N 1
ATOM 756 C CA . PHE A 1 94 ? -7.029 7.752 -8.297 1.00 92.25 94 PHE A CA 1
ATOM 757 C C . PHE A 1 94 ? -7.527 6.399 -7.757 1.00 92.25 94 PHE A C 1
ATOM 759 O O . PHE A 1 94 ? -8.712 6.271 -7.440 1.00 92.25 94 PHE A O 1
ATOM 766 N N . GLN A 1 95 ? -6.645 5.403 -7.619 1.00 92.88 95 GLN A N 1
ATOM 767 C CA . GLN A 1 95 ? -7.002 4.076 -7.116 1.00 92.88 95 GLN A CA 1
ATOM 768 C C . GLN A 1 95 ? -7.354 4.125 -5.629 1.00 92.88 95 GLN A C 1
ATOM 770 O O . GLN A 1 95 ? -8.267 3.418 -5.208 1.00 92.88 95 GLN A O 1
ATOM 775 N N . GLU A 1 96 ? -6.741 5.022 -4.851 1.00 96.44 96 GLU A N 1
ATOM 776 C CA . GLU A 1 96 ? -7.148 5.302 -3.466 1.00 96.44 96 GLU A CA 1
ATOM 777 C C . GLU A 1 96 ? -8.644 5.623 -3.391 1.00 96.44 96 GLU A C 1
ATOM 779 O O . GLU A 1 96 ? -9.381 5.021 -2.610 1.00 96.44 96 GLU A O 1
ATOM 784 N N . ARG A 1 97 ? -9.121 6.515 -4.270 1.00 95.94 97 ARG A N 1
ATOM 785 C CA . ARG A 1 97 ? -10.535 6.914 -4.326 1.00 95.94 97 ARG A CA 1
ATOM 786 C C . ARG A 1 97 ? -11.445 5.736 -4.664 1.00 95.94 97 ARG A C 1
ATOM 788 O O . ARG A 1 97 ? -12.561 5.657 -4.145 1.00 95.94 97 ARG A O 1
ATOM 795 N N . VAL A 1 98 ? -10.985 4.820 -5.517 1.00 96.88 98 VAL A N 1
ATOM 796 C CA . VAL A 1 98 ? -11.713 3.591 -5.865 1.00 96.88 98 VAL A CA 1
ATOM 797 C C . VAL A 1 98 ? -11.823 2.672 -4.649 1.00 96.88 98 VAL A C 1
ATOM 799 O O . VAL A 1 98 ? -12.927 2.240 -4.320 1.00 96.88 98 VAL A O 1
ATOM 802 N N . VAL A 1 99 ? -10.720 2.437 -3.933 1.00 97.31 99 VAL A N 1
ATOM 803 C CA . VAL A 1 99 ? -10.706 1.622 -2.703 1.00 97.31 99 VAL A CA 1
ATOM 804 C C . VAL A 1 99 ? -11.611 2.239 -1.636 1.00 97.31 99 VAL A C 1
ATOM 806 O O . VAL A 1 99 ? -12.452 1.569 -1.039 1.00 97.31 99 VAL A O 1
ATOM 809 N N . HIS A 1 100 ? -11.512 3.552 -1.454 1.00 98.06 100 HIS A N 1
ATOM 810 C CA . HIS A 1 100 ? -12.357 4.323 -0.551 1.00 98.06 100 HIS A CA 1
ATOM 811 C C . HIS A 1 100 ? -13.844 4.197 -0.880 1.00 98.06 100 HIS A C 1
ATOM 813 O O . HIS A 1 100 ? -14.664 4.116 0.038 1.00 98.06 100 HIS A O 1
ATOM 819 N N . ARG A 1 101 ? -14.207 4.208 -2.168 1.00 97.81 101 ARG A N 1
ATOM 820 C CA . ARG A 1 101 ? -15.588 4.018 -2.629 1.00 97.81 101 ARG A CA 1
ATOM 821 C C . ARG A 1 101 ? -16.058 2.584 -2.385 1.00 97.81 101 ARG A C 1
ATOM 823 O O . ARG A 1 101 ? -17.180 2.408 -1.918 1.00 97.81 101 ARG A O 1
ATOM 830 N N . ARG A 1 102 ? -15.202 1.591 -2.651 1.00 98.06 102 ARG A N 1
ATOM 831 C CA . ARG A 1 102 ? -15.483 0.161 -2.442 1.00 98.06 102 ARG A CA 1
ATOM 832 C C . ARG A 1 102 ? -15.867 -0.139 -0.994 1.00 98.06 102 ARG A C 1
ATOM 834 O O . ARG A 1 102 ? -16.829 -0.858 -0.760 1.00 98.06 102 ARG A O 1
ATOM 841 N N . PHE A 1 103 ? -15.164 0.460 -0.036 1.00 98.19 103 PHE A N 1
ATOM 842 C CA . PHE A 1 103 ? -15.389 0.235 1.396 1.00 98.19 103 PHE A CA 1
ATOM 843 C C . PHE A 1 103 ? -16.149 1.371 2.085 1.00 98.19 103 PHE A C 1
ATOM 845 O O . PHE A 1 103 ? -16.009 1.579 3.289 1.00 98.19 103 PHE A O 1
ATOM 852 N N . ARG A 1 104 ? -16.972 2.125 1.342 1.00 98.00 104 ARG A N 1
ATOM 853 C CA . ARG A 1 104 ? -17.713 3.275 1.886 1.00 98.00 104 ARG A CA 1
ATOM 854 C C . ARG A 1 104 ? -18.589 2.907 3.090 1.00 98.00 104 ARG A C 1
ATOM 856 O O . ARG A 1 104 ? -18.666 3.704 4.017 1.00 98.00 104 ARG A O 1
ATOM 863 N N . SER A 1 105 ? -19.213 1.728 3.090 1.00 97.94 105 SER A N 1
ATOM 864 C CA . SER A 1 105 ? -20.055 1.243 4.198 1.00 97.94 105 SER A CA 1
ATOM 865 C C . SER A 1 105 ? -19.273 0.919 5.475 1.00 97.94 105 SER A C 1
ATOM 867 O O . SER A 1 105 ? -19.856 0.908 6.551 1.00 97.94 105 SER A O 1
ATOM 869 N N . LEU A 1 106 ? -17.962 0.688 5.371 1.00 98.25 106 LEU A N 1
ATOM 870 C CA . LEU A 1 106 ? -17.072 0.392 6.498 1.00 98.25 106 LEU A CA 1
ATOM 871 C C . LEU A 1 106 ? -16.305 1.632 6.980 1.00 98.25 106 LEU A C 1
ATOM 873 O O . LEU A 1 106 ? -15.405 1.524 7.814 1.00 98.25 106 LEU A O 1
ATOM 877 N N . ARG A 1 107 ? -16.601 2.811 6.425 1.00 98.25 107 ARG A N 1
ATOM 878 C CA . ARG A 1 107 ? -15.890 4.048 6.741 1.00 98.25 107 ARG A CA 1
ATOM 879 C C . ARG A 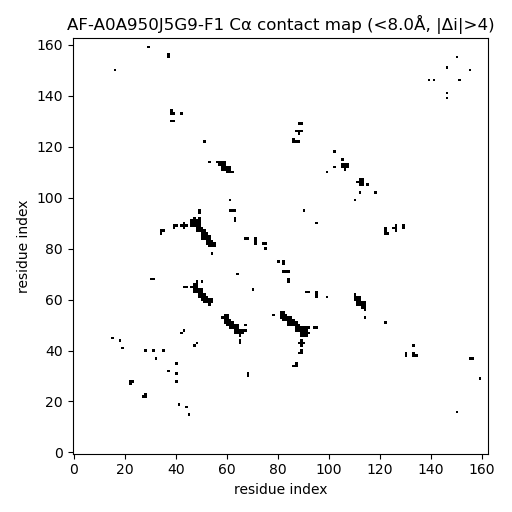1 107 ? -16.377 4.622 8.067 1.00 98.25 107 ARG A C 1
ATOM 881 O O . ARG A 1 107 ? -17.556 4.913 8.220 1.00 98.25 107 ARG A O 1
ATOM 888 N N . LEU A 1 108 ? -15.437 4.869 8.973 1.00 96.94 108 LEU A N 1
ATOM 889 C CA . LEU A 1 108 ? -15.672 5.564 10.236 1.00 96.94 108 LEU A CA 1
ATOM 890 C C . LEU A 1 108 ? -15.653 7.082 10.032 1.00 96.94 108 LEU A C 1
ATOM 892 O O . LEU A 1 108 ? -16.608 7.779 10.360 1.00 96.94 108 LEU A O 1
ATOM 896 N N . ARG A 1 109 ? -14.551 7.605 9.477 1.00 95.31 109 ARG A N 1
ATOM 897 C CA . ARG A 1 109 ? -14.354 9.043 9.235 1.00 95.31 109 ARG A CA 1
ATOM 898 C C . ARG A 1 109 ? -13.198 9.269 8.272 1.00 95.31 109 ARG A C 1
ATOM 900 O O . ARG A 1 109 ? -12.121 8.730 8.489 1.00 95.31 109 ARG A O 1
ATOM 907 N N . ASN A 1 110 ? -13.371 10.144 7.280 1.00 94.56 110 ASN A N 1
ATOM 908 C CA . ASN A 1 110 ? -12.325 10.497 6.311 1.00 94.56 110 ASN A CA 1
ATOM 909 C C . ASN A 1 110 ? -11.683 9.242 5.683 1.00 94.56 110 ASN A C 1
ATOM 911 O O . ASN A 1 110 ? -12.348 8.508 4.957 1.00 94.56 110 ASN A O 1
ATOM 915 N N . GLU A 1 111 ? -10.412 8.999 5.998 1.00 96.12 111 GLU A N 1
ATOM 916 C CA . GLU A 1 111 ? -9.581 7.893 5.512 1.00 96.12 111 GLU A CA 1
ATOM 917 C C . GLU A 1 111 ? -9.527 6.714 6.503 1.00 96.12 111 GLU A C 1
ATOM 919 O O . GLU A 1 111 ? -8.723 5.799 6.333 1.00 96.12 111 GLU A O 1
ATOM 924 N N . ILE A 1 112 ? -10.336 6.756 7.566 1.00 98.06 112 ILE A N 1
ATOM 925 C CA . ILE A 1 112 ? -10.398 5.758 8.637 1.00 98.06 112 ILE A CA 1
ATOM 926 C C . ILE A 1 112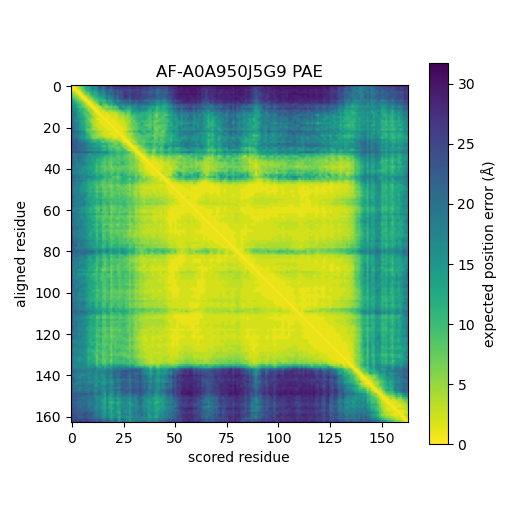 ? -11.612 4.852 8.436 1.00 98.06 112 ILE A C 1
ATOM 928 O O . ILE A 1 112 ? -12.734 5.323 8.229 1.00 98.06 112 ILE A O 1
ATOM 932 N N . PHE A 1 113 ? -11.381 3.551 8.545 1.00 98.56 113 PHE A N 1
ATOM 933 C CA . PHE A 1 113 ? -12.337 2.473 8.330 1.00 98.56 113 PHE A CA 1
ATOM 934 C C . PHE A 1 113 ? -12.289 1.500 9.509 1.00 98.56 113 PHE A C 1
ATOM 936 O O . PHE A 1 113 ? -11.292 1.443 10.233 1.00 98.56 113 PHE A O 1
ATOM 943 N N . TYR A 1 114 ? -13.346 0.714 9.690 1.00 98.31 114 TYR A N 1
ATOM 944 C CA . TYR A 1 114 ? -13.300 -0.433 10.591 1.00 98.31 114 TYR A CA 1
ATOM 945 C C . TYR A 1 114 ? -12.207 -1.411 10.150 1.00 98.31 114 TYR A C 1
ATOM 947 O O . TYR A 1 114 ? -12.026 -1.647 8.955 1.00 98.31 114 TYR A O 1
ATOM 955 N N . ALA A 1 115 ? -11.500 -2.002 11.112 1.00 97.56 115 ALA A N 1
ATOM 956 C CA . ALA A 1 115 ? -10.550 -3.084 10.875 1.00 97.56 115 ALA A CA 1
ATOM 957 C C . ALA A 1 115 ? -11.292 -4.378 10.500 1.00 97.56 115 ALA A C 1
ATOM 959 O O . ALA A 1 115 ? -11.456 -5.284 11.313 1.00 97.56 115 ALA A O 1
ATOM 960 N N . HIS A 1 116 ? -11.801 -4.417 9.271 1.00 98.12 116 HIS A N 1
ATOM 961 C CA . HIS A 1 116 ? -12.666 -5.474 8.771 1.00 98.12 116 HIS A CA 1
ATOM 962 C C . HIS A 1 116 ? -11.880 -6.456 7.882 1.00 98.12 116 HIS A C 1
ATOM 964 O O . HIS A 1 116 ? -11.164 -5.987 6.991 1.00 98.12 116 HIS A O 1
ATOM 970 N N . PRO A 1 117 ? -12.068 -7.786 8.021 1.00 97.75 117 PRO A N 1
ATOM 971 C CA . PRO A 1 117 ? -11.354 -8.795 7.227 1.00 97.75 117 PRO A CA 1
ATOM 972 C C . PRO A 1 117 ? -11.404 -8.559 5.710 1.00 97.75 117 PRO A C 1
ATOM 974 O O . PRO A 1 117 ? -10.372 -8.574 5.055 1.00 97.75 117 PRO A O 1
ATOM 977 N N . LEU A 1 118 ? -12.574 -8.194 5.169 1.00 97.94 118 LEU A N 1
ATOM 978 C CA . LEU A 1 118 ? -12.744 -7.848 3.744 1.00 97.94 118 LEU A CA 1
ATOM 979 C C . LEU A 1 118 ? -11.768 -6.784 3.206 1.00 97.94 118 LEU A C 1
ATOM 981 O O . LEU A 1 118 ? -11.441 -6.798 2.019 1.00 97.94 118 LEU A O 1
ATOM 985 N N . ILE A 1 119 ? -11.333 -5.831 4.038 1.00 97.94 119 ILE A N 1
ATOM 986 C CA . ILE A 1 119 ? -10.347 -4.825 3.621 1.00 97.94 119 ILE A CA 1
ATOM 987 C C . ILE A 1 119 ? -8.971 -5.483 3.515 1.00 97.94 119 ILE A C 1
ATOM 989 O O . ILE A 1 119 ? -8.276 -5.288 2.522 1.00 97.94 119 ILE A O 1
ATOM 993 N N . GLU A 1 120 ? -8.586 -6.278 4.511 1.00 95.56 120 GLU A N 1
ATOM 994 C CA . GLU A 1 120 ? -7.295 -6.973 4.532 1.00 95.56 120 GLU A CA 1
ATOM 995 C C . GLU A 1 120 ? -7.183 -7.985 3.387 1.00 95.56 120 GLU A C 1
ATOM 997 O O . GLU A 1 120 ? -6.184 -7.983 2.668 1.00 95.56 120 GLU A O 1
ATOM 1002 N N . GLU A 1 121 ? -8.239 -8.766 3.150 1.00 97.25 121 GLU A N 1
ATOM 1003 C CA . GLU A 1 121 ? -8.344 -9.711 2.033 1.00 97.25 121 GLU A CA 1
ATOM 1004 C C . GLU A 1 121 ? -8.200 -9.006 0.681 1.00 97.25 121 GLU A C 1
ATOM 1006 O O . GLU A 1 121 ? -7.433 -9.445 -0.175 1.00 97.25 121 GLU A O 1
ATOM 1011 N N . TYR A 1 122 ? -8.877 -7.868 0.496 1.00 97.75 122 TYR A N 1
ATOM 1012 C CA . TYR A 1 122 ? -8.741 -7.079 -0.725 1.00 97.75 122 TYR A CA 1
ATOM 1013 C C . TYR A 1 122 ? -7.313 -6.581 -0.933 1.00 97.75 122 TYR A C 1
ATOM 1015 O O . TYR A 1 122 ? -6.801 -6.652 -2.047 1.00 97.75 122 TYR A O 1
ATOM 1023 N N . PHE A 1 123 ? -6.658 -6.076 0.114 1.00 96.50 123 PHE A N 1
ATOM 1024 C CA . PHE A 1 123 ? -5.279 -5.608 0.004 1.00 96.50 123 PHE A CA 1
ATOM 1025 C C . PHE A 1 123 ? -4.307 -6.750 -0.302 1.00 96.50 123 PHE A C 1
ATOM 1027 O O . PHE A 1 123 ? -3.394 -6.562 -1.105 1.00 96.50 123 PHE A O 1
ATOM 1034 N N . ALA A 1 124 ? -4.507 -7.926 0.298 1.00 93.81 124 ALA A N 1
ATOM 1035 C CA . ALA A 1 124 ? -3.720 -9.115 -0.006 1.00 93.81 124 ALA A CA 1
ATOM 1036 C C . ALA A 1 124 ? -3.887 -9.533 -1.477 1.00 93.81 124 ALA A C 1
ATOM 1038 O O . ALA A 1 124 ? -2.894 -9.727 -2.180 1.00 93.81 124 ALA A O 1
ATOM 1039 N N . GLN A 1 125 ? -5.129 -9.587 -1.965 1.00 95.56 125 GLN A N 1
ATOM 1040 C CA . GLN A 1 125 ? -5.441 -9.960 -3.343 1.00 95.56 125 GLN A CA 1
ATOM 1041 C C . GLN A 1 125 ? -4.918 -8.933 -4.358 1.00 95.56 125 GLN A C 1
ATOM 1043 O O . GLN A 1 125 ? -4.233 -9.298 -5.311 1.00 95.56 125 GLN A O 1
ATOM 1048 N N . ALA A 1 126 ? -5.170 -7.642 -4.129 1.00 94.31 126 ALA A N 1
ATOM 1049 C CA . ALA A 1 126 ? -4.709 -6.568 -5.008 1.00 94.31 126 ALA A CA 1
ATOM 1050 C C . ALA A 1 126 ? -3.181 -6.563 -5.128 1.00 94.31 126 ALA A C 1
ATOM 1052 O O . ALA A 1 126 ? -2.641 -6.414 -6.224 1.00 94.31 126 ALA A O 1
ATOM 1053 N N . ARG A 1 127 ? -2.475 -6.785 -4.014 1.00 90.25 127 ARG A N 1
ATOM 1054 C CA . ARG A 1 127 ? -1.020 -6.917 -4.013 1.00 90.25 127 ARG A CA 1
ATOM 1055 C C . ARG A 1 127 ? -0.552 -8.076 -4.896 1.00 90.25 127 ARG A C 1
ATOM 1057 O O . ARG A 1 127 ? 0.356 -7.879 -5.699 1.00 90.25 127 ARG A O 1
ATOM 1064 N N . LEU A 1 128 ? -1.168 -9.255 -4.778 1.00 87.56 128 LEU A N 1
ATOM 1065 C CA . LEU A 1 128 ? -0.836 -10.413 -5.617 1.00 87.56 128 LEU A CA 1
ATOM 1066 C C . LEU A 1 128 ? -1.056 -10.113 -7.105 1.00 87.56 128 LEU A C 1
ATOM 1068 O O . LEU A 1 128 ? -0.152 -10.324 -7.910 1.00 87.56 128 LEU A O 1
ATOM 1072 N N . GLU A 1 129 ? -2.209 -9.552 -7.467 1.00 86.88 129 GLU A N 1
ATOM 1073 C CA . GLU A 1 129 ? -2.529 -9.192 -8.855 1.00 86.88 129 GLU A CA 1
ATOM 1074 C C . GLU A 1 129 ? -1.533 -8.185 -9.435 1.00 86.88 129 GLU A C 1
ATOM 1076 O O . GLU A 1 129 ? -1.048 -8.335 -10.557 1.00 86.88 129 GLU A O 1
ATOM 1081 N N . ILE A 1 130 ? -1.193 -7.157 -8.660 1.00 81.19 130 ILE A N 1
ATOM 1082 C CA . ILE A 1 130 ? -0.228 -6.134 -9.057 1.00 81.19 130 ILE A CA 1
ATOM 1083 C C . ILE A 1 130 ? 1.168 -6.725 -9.197 1.00 81.19 130 ILE A C 1
ATOM 1085 O O . ILE A 1 130 ? 1.856 -6.419 -10.167 1.00 81.19 130 ILE A O 1
ATOM 1089 N N . LYS A 1 131 ? 1.583 -7.595 -8.277 1.00 76.44 131 LYS A N 1
ATOM 1090 C CA . LYS A 1 131 ? 2.869 -8.283 -8.354 1.00 76.44 131 LYS A CA 1
ATOM 1091 C C . LYS A 1 131 ? 2.984 -9.107 -9.638 1.00 76.44 131 LYS A C 1
ATOM 1093 O O . LYS A 1 131 ? 4.011 -9.021 -10.308 1.00 76.44 131 LYS A O 1
ATOM 1098 N N . GLU A 1 132 ? 1.943 -9.847 -10.019 1.00 72.69 132 GLU A N 1
ATOM 1099 C CA . GLU A 1 132 ? 1.936 -10.586 -11.289 1.00 72.69 132 GLU A CA 1
ATOM 1100 C C . GLU A 1 132 ? 1.953 -9.650 -12.505 1.00 72.69 132 GLU A C 1
ATOM 1102 O O . GLU A 1 132 ? 2.695 -9.882 -13.461 1.00 72.69 132 GLU A O 1
ATOM 1107 N N . ARG A 1 133 ? 1.221 -8.530 -12.458 1.00 66.31 133 ARG A N 1
ATOM 1108 C CA . ARG A 1 133 ? 1.271 -7.511 -13.521 1.00 66.31 133 ARG A CA 1
ATOM 1109 C C . ARG A 1 133 ? 2.657 -6.883 -13.660 1.00 66.31 133 ARG A C 1
ATOM 1111 O O . ARG A 1 133 ? 3.137 -6.729 -14.777 1.00 66.31 133 ARG A O 1
ATOM 1118 N N . LEU A 1 134 ? 3.317 -6.548 -12.552 1.00 62.62 134 LEU A N 1
ATOM 1119 C CA . LEU A 1 134 ? 4.677 -6.001 -12.552 1.00 62.62 134 LEU A CA 1
ATOM 1120 C C . LEU A 1 134 ? 5.689 -7.008 -13.110 1.00 62.62 134 LEU A C 1
ATOM 1122 O O . LEU A 1 134 ? 6.592 -6.614 -13.842 1.00 62.62 134 LEU A O 1
ATOM 1126 N N . ARG A 1 135 ? 5.514 -8.307 -12.829 1.00 61.50 135 ARG A N 1
ATOM 1127 C CA . ARG A 1 135 ? 6.325 -9.371 -13.444 1.00 61.50 135 ARG A CA 1
ATOM 1128 C C . ARG A 1 135 ? 6.143 -9.418 -14.959 1.00 61.50 135 ARG A C 1
ATOM 1130 O O . ARG A 1 135 ? 7.130 -9.537 -15.673 1.00 61.50 135 ARG A O 1
ATOM 1137 N N . ALA A 1 136 ? 4.912 -9.269 -15.448 1.00 51.50 136 ALA A N 1
ATOM 1138 C CA . ALA A 1 136 ? 4.629 -9.229 -16.883 1.00 51.50 136 ALA A CA 1
ATOM 1139 C C . ALA A 1 136 ? 5.199 -7.973 -17.575 1.00 51.50 136 ALA A C 1
ATOM 1141 O O . ALA A 1 136 ? 5.625 -8.045 -18.724 1.00 51.50 136 ALA A O 1
ATOM 1142 N N . ILE A 1 137 ? 5.254 -6.835 -16.871 1.00 49.00 137 ILE A N 1
ATOM 1143 C CA . ILE A 1 137 ? 5.857 -5.574 -17.352 1.00 49.00 137 ILE A CA 1
ATOM 1144 C C . ILE A 1 137 ? 7.400 -5.664 -17.406 1.00 49.00 137 ILE A C 1
ATOM 1146 O O . ILE A 1 137 ? 8.056 -4.862 -18.072 1.00 49.00 137 ILE A O 1
ATOM 1150 N N . HIS A 1 138 ? 8.003 -6.674 -16.774 1.00 46.81 138 HIS A N 1
ATOM 1151 C CA . HIS A 1 138 ? 9.444 -6.926 -16.792 1.00 46.81 138 HIS A CA 1
ATOM 1152 C C . HIS A 1 138 ? 9.816 -8.214 -17.526 1.00 46.81 138 HIS A C 1
ATOM 1154 O O . HIS A 1 138 ? 10.432 -9.127 -16.982 1.00 46.81 138 HIS A O 1
ATOM 1160 N N . ILE A 1 139 ? 9.536 -8.210 -18.828 1.00 41.00 139 ILE A N 1
ATOM 1161 C CA . ILE A 1 139 ? 10.375 -8.873 -19.826 1.00 41.00 139 ILE A CA 1
ATOM 1162 C C . ILE A 1 139 ? 10.638 -7.836 -20.920 1.00 41.00 139 ILE A C 1
ATOM 1164 O O . ILE A 1 139 ? 9.895 -7.720 -21.890 1.00 41.00 139 ILE A O 1
ATOM 1168 N N . CYS A 1 140 ? 11.698 -7.046 -20.759 1.00 40.44 140 CYS A N 1
ATOM 1169 C CA . CYS A 1 140 ? 12.365 -6.507 -21.939 1.00 40.44 140 CYS A CA 1
ATOM 1170 C C . CYS A 1 140 ? 12.844 -7.709 -22.768 1.00 40.44 140 CYS A C 1
ATOM 1172 O O . CYS A 1 140 ? 13.338 -8.681 -22.191 1.00 40.44 140 CYS A O 1
ATOM 1174 N N . GLU A 1 141 ? 12.722 -7.663 -24.098 1.00 36.44 141 GLU A N 1
ATOM 1175 C CA . GLU A 1 141 ? 13.401 -8.647 -24.948 1.00 36.44 141 GLU A CA 1
ATOM 1176 C C . GLU A 1 141 ? 14.876 -8.741 -24.530 1.00 36.44 141 GLU A C 1
ATOM 1178 O O . GLU A 1 141 ? 15.492 -7.728 -24.187 1.00 36.44 141 GLU A O 1
ATOM 1183 N N . ALA A 1 142 ? 15.461 -9.942 -24.572 1.00 42.12 142 ALA A N 1
ATOM 1184 C CA . ALA A 1 142 ? 16.873 -10.157 -24.234 1.00 42.12 142 ALA A CA 1
ATOM 1185 C C . ALA A 1 142 ? 17.832 -9.255 -25.046 1.00 42.12 142 ALA A C 1
ATOM 1187 O O . ALA A 1 142 ? 18.966 -9.021 -24.638 1.00 42.12 142 ALA A O 1
ATOM 1188 N N . ALA A 1 143 ? 17.355 -8.721 -26.174 1.00 42.97 143 ALA A N 1
ATOM 1189 C CA . ALA A 1 143 ? 18.047 -7.771 -27.033 1.00 42.97 143 ALA A CA 1
ATOM 1190 C C . ALA A 1 143 ? 17.964 -6.300 -26.572 1.00 42.97 143 ALA A C 1
ATOM 1192 O O . ALA A 1 143 ? 18.558 -5.442 -27.223 1.00 42.97 143 ALA A O 1
ATOM 1193 N N . CYS A 1 144 ? 17.257 -5.972 -25.481 1.00 42.81 144 CYS A N 1
ATOM 1194 C CA . CYS A 1 144 ? 17.150 -4.599 -24.990 1.00 42.81 144 CYS A CA 1
ATOM 1195 C C . CYS A 1 144 ? 18.548 -4.060 -24.615 1.00 42.81 144 CYS A C 1
ATOM 1197 O O . CYS A 1 144 ? 19.151 -4.536 -23.648 1.00 42.81 144 CYS A O 1
ATOM 1199 N N . PRO A 1 145 ? 19.074 -3.038 -25.323 1.00 40.47 145 PRO A N 1
ATOM 1200 C CA . PRO A 1 145 ? 20.442 -2.545 -25.122 1.00 40.47 145 PRO A CA 1
ATOM 1201 C C . PRO A 1 145 ? 20.694 -1.996 -23.712 1.00 40.47 145 PRO A C 1
ATOM 1203 O O . PRO A 1 145 ? 21.841 -1.895 -23.272 1.00 40.47 145 PRO A O 1
ATOM 1206 N N . GLN A 1 146 ? 19.619 -1.632 -23.006 1.00 36.97 146 GLN A N 1
ATOM 1207 C CA . GLN A 1 146 ? 19.649 -1.115 -21.640 1.00 36.97 146 GLN A CA 1
ATOM 1208 C C . GLN A 1 146 ? 19.629 -2.223 -20.575 1.00 36.97 146 GLN A C 1
ATOM 1210 O O . GLN A 1 146 ? 20.067 -1.974 -19.457 1.00 36.97 146 GLN A O 1
ATOM 1215 N N . LEU A 1 147 ? 19.235 -3.461 -20.913 1.00 37.94 147 LEU A N 1
ATOM 1216 C CA . LEU A 1 147 ? 19.303 -4.612 -19.996 1.00 37.94 147 LEU A CA 1
ATOM 1217 C C . LEU A 1 147 ? 20.757 -4.924 -19.601 1.00 37.94 147 LEU A C 1
ATOM 1219 O O . LEU A 1 147 ? 21.052 -5.243 -18.453 1.00 37.94 147 LEU A O 1
ATOM 1223 N N . ASN A 1 148 ? 21.678 -4.734 -20.550 1.00 36.34 148 ASN A N 1
ATOM 1224 C CA . ASN A 1 148 ? 23.121 -4.891 -20.356 1.00 36.34 148 ASN A CA 1
ATOM 1225 C C . ASN A 1 148 ? 23.789 -3.651 -19.730 1.00 36.34 148 ASN A C 1
ATOM 1227 O O . ASN A 1 148 ? 24.993 -3.658 -19.475 1.00 36.34 148 ASN A O 1
ATOM 1231 N N . LYS A 1 149 ? 23.030 -2.576 -19.466 1.00 37.38 149 LYS A N 1
ATOM 1232 C CA . LYS A 1 149 ? 23.522 -1.346 -18.836 1.00 37.38 149 LYS A CA 1
ATOM 1233 C C . LYS A 1 149 ? 22.680 -1.002 -17.601 1.00 37.38 149 LYS A C 1
ATOM 1235 O O . LYS A 1 149 ? 21.834 -0.121 -17.627 1.00 37.38 149 LYS A O 1
ATOM 1240 N N . ARG A 1 150 ? 23.037 -1.663 -16.493 1.00 42.25 15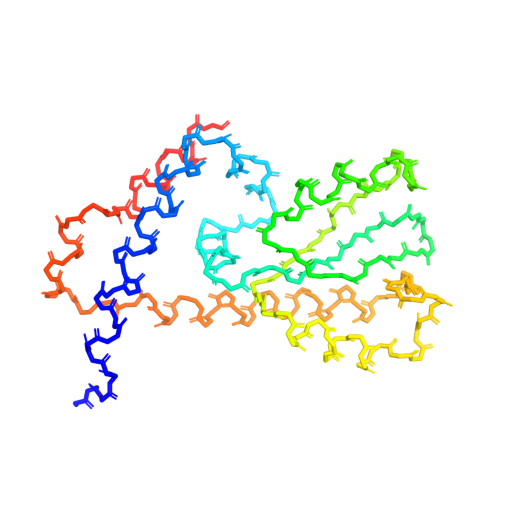0 ARG A N 1
ATOM 1241 C CA . ARG A 1 150 ? 22.859 -1.203 -15.100 1.00 42.25 150 ARG A CA 1
ATOM 1242 C C . ARG A 1 150 ? 21.419 -1.050 -14.591 1.00 42.25 150 ARG A C 1
ATOM 1244 O O . ARG A 1 150 ? 20.991 0.031 -14.213 1.00 42.25 150 ARG A O 1
ATOM 1251 N N . LEU A 1 151 ? 20.755 -2.183 -14.408 1.00 40.22 151 LEU A N 1
ATOM 1252 C CA . LEU A 1 151 ? 20.140 -2.536 -13.124 1.00 40.22 151 LEU A CA 1
ATOM 1253 C C . LEU A 1 151 ? 19.989 -4.059 -13.146 1.00 40.22 151 LEU A C 1
ATOM 1255 O O . LEU A 1 151 ? 18.942 -4.594 -13.500 1.00 40.22 151 LEU A O 1
ATOM 1259 N N . ASP A 1 152 ? 21.083 -4.776 -12.886 1.00 46.19 152 ASP A N 1
ATOM 1260 C CA . ASP A 1 152 ? 20.982 -6.224 -12.748 1.00 46.19 152 ASP A CA 1
ATOM 1261 C C . ASP A 1 152 ? 20.108 -6.501 -11.517 1.00 46.19 152 ASP A C 1
ATOM 1263 O O . ASP A 1 152 ? 20.513 -6.269 -10.375 1.00 46.19 152 ASP A O 1
ATOM 1267 N N . LEU A 1 153 ? 18.878 -6.964 -11.745 1.00 45.91 153 LEU A N 1
ATOM 1268 C CA . LEU A 1 153 ? 17.964 -7.358 -10.677 1.00 45.91 153 LEU A CA 1
ATOM 1269 C C . LEU A 1 153 ? 18.576 -8.471 -9.808 1.00 45.91 153 LEU A C 1
ATOM 1271 O O . LEU A 1 153 ? 18.199 -8.601 -8.644 1.00 45.91 153 LEU A O 1
ATOM 1275 N N . ARG A 1 154 ? 19.575 -9.219 -10.313 1.00 40.16 154 ARG A N 1
ATOM 1276 C CA . ARG A 1 154 ? 20.390 -10.133 -9.500 1.00 40.16 154 ARG A CA 1
ATOM 1277 C C . ARG A 1 154 ? 21.327 -9.386 -8.561 1.00 40.16 154 ARG A C 1
ATOM 1279 O O . ARG A 1 154 ? 21.464 -9.824 -7.427 1.00 40.16 154 ARG A O 1
ATOM 1286 N N . MET A 1 155 ? 21.933 -8.263 -8.957 1.00 39.62 155 MET A N 1
ATOM 1287 C CA . MET A 1 155 ? 22.724 -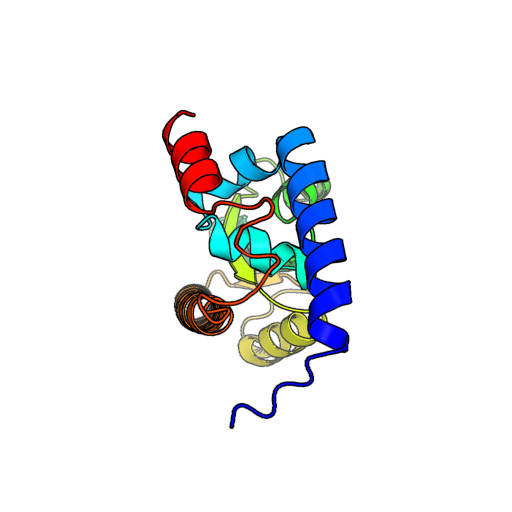7.424 -8.041 1.00 39.62 155 MET A CA 1
ATOM 1288 C C . MET A 1 155 ? 21.854 -6.824 -6.933 1.00 39.62 155 MET A C 1
ATOM 1290 O O . MET A 1 155 ? 22.248 -6.879 -5.773 1.00 39.62 155 MET A O 1
ATOM 1294 N N . LEU A 1 156 ? 20.666 -6.308 -7.267 1.00 43.66 156 LEU A N 1
ATOM 1295 C CA . LEU A 1 156 ? 19.701 -5.811 -6.275 1.00 43.66 156 LEU A CA 1
ATOM 1296 C C . LEU A 1 156 ? 19.224 -6.933 -5.344 1.00 43.66 156 LEU A C 1
ATOM 1298 O O . LEU A 1 156 ? 19.225 -6.761 -4.130 1.00 43.66 156 LEU A O 1
ATOM 1302 N N . GLY A 1 157 ? 18.916 -8.112 -5.891 1.00 42.03 157 GLY A N 1
ATOM 1303 C CA . GLY A 1 157 ? 18.581 -9.300 -5.102 1.00 42.03 157 GLY A CA 1
ATOM 1304 C C . GLY A 1 157 ? 19.728 -9.784 -4.207 1.00 42.03 157 GLY A C 1
ATOM 1305 O O . GLY A 1 157 ? 19.495 -10.153 -3.063 1.00 42.03 157 GLY A O 1
ATOM 1306 N N . THR A 1 158 ? 20.975 -9.727 -4.684 1.00 39.69 158 THR A N 1
ATOM 1307 C CA . THR A 1 158 ? 22.172 -10.120 -3.917 1.00 39.69 158 THR A CA 1
ATOM 1308 C C . THR A 1 158 ? 22.503 -9.105 -2.822 1.00 39.69 158 THR A C 1
ATOM 1310 O O . THR A 1 158 ? 22.991 -9.484 -1.763 1.00 39.69 158 THR A O 1
ATOM 1313 N N . TRP A 1 159 ? 22.241 -7.817 -3.054 1.00 37.91 159 TRP A N 1
ATOM 1314 C CA . TRP A 1 159 ? 22.438 -6.755 -2.066 1.00 37.91 159 TRP A CA 1
ATOM 1315 C C . TRP A 1 159 ? 21.370 -6.805 -0.964 1.00 37.91 159 TRP A C 1
ATOM 1317 O O . TRP A 1 159 ? 21.703 -6.713 0.212 1.00 37.91 159 TRP A O 1
ATOM 1327 N N . LEU A 1 160 ? 20.109 -7.063 -1.328 1.00 36.56 160 LEU A N 1
ATOM 1328 C CA . LEU A 1 160 ? 18.996 -7.233 -0.386 1.00 36.56 160 LEU A CA 1
ATOM 1329 C C . LEU A 1 160 ? 19.039 -8.546 0.401 1.00 36.56 160 LEU A C 1
ATOM 1331 O O . LEU A 1 160 ? 18.498 -8.607 1.493 1.00 36.56 160 LEU A O 1
ATOM 1335 N N . ALA A 1 161 ? 19.698 -9.581 -0.123 1.00 36.00 161 ALA A N 1
ATOM 1336 C CA . ALA A 1 161 ? 19.926 -10.838 0.593 1.00 36.00 161 ALA A CA 1
ATOM 1337 C C . ALA A 1 161 ? 21.110 -10.785 1.584 1.00 36.00 161 ALA A C 1
ATOM 1339 O O . ALA A 1 161 ? 21.367 -11.771 2.272 1.00 36.00 161 ALA A O 1
ATOM 1340 N N . ARG A 1 162 ? 21.870 -9.681 1.620 1.00 33.91 162 ARG A N 1
ATOM 1341 C CA . ARG A 1 162 ? 23.061 -9.499 2.473 1.00 33.91 162 ARG A CA 1
ATOM 1342 C C . ARG A 1 162 ? 22.838 -8.583 3.684 1.00 33.91 162 ARG A C 1
ATOM 1344 O O . ARG A 1 162 ? 23.756 -8.472 4.493 1.00 33.91 162 ARG A O 1
ATOM 1351 N N . ALA A 1 163 ? 21.681 -7.931 3.789 1.00 33.59 163 ALA A N 1
ATOM 1352 C CA . ALA A 1 163 ? 21.280 -7.086 4.918 1.00 33.59 163 ALA A CA 1
ATOM 1353 C C . ALA A 1 163 ? 20.217 -7.800 5.760 1.00 33.59 163 ALA A C 1
ATOM 1355 O O . ALA A 1 163 ? 20.230 -7.597 6.993 1.00 33.59 163 ALA A O 1
#

pLDDT: mean 72.51, std 23.87, range [23.39, 98.56]

Sequence (163 aa):
MCAAPMIDVAESCVRFQRIAWDWIQSGEITRTSHLLSPLEELGGFNYGFIYLMRVNPQAVKIGYSLHPMRRRHELLPQYGEQLRLLTCFVGEPFQERVVHRRFRSLRLRNEIFYAHPLIEEYFAQARLEIKERLRAIHICEAACPQLNKRLDLRMLGTWLARA

Mean predicted aligned error: 10.85 Å

Foldseek 3Di:
DPPDPPPVVVVVVVVLQVQVVVVVVVVLCVVCVVADPPLQLSQCQVAWKFWWKDLDPFKIFTATDNRVVVVQVVCCVVRPPSIGTPHIGRHHRVVSVVLCVVQVVQAPDDRMGTPDVVSVVVRVVRRVVRVVVSVVVPDDDPPPPCCVPDDPVVVVVVVSVVD

Radius of gyration: 17.4 Å; Cα contacts (8 Å, |Δi|>4): 175; chains: 1; bounding box: 44×23×52 Å

Secondary structure (DSSP, 8-state):
-----HHHHHHHHHHHHHHHHHHHHHT-HHHHTTTS-HHHHHHHHHH-EEEEEEEETTEEEEEEES-HHHHHHHHHHHH-TT-EEEEEEE--HHHHHHHHHHTGGGEEETTEEE--HHHHHHHHHHHHHHHHHHHHH----TT-TTTTSS--HHHHHHHHT--

Nearest PDB structures (foldseek):
  5vxl-assembly1_A  TM=3.155E-01  e=5.335E+00  Shigella flexneri
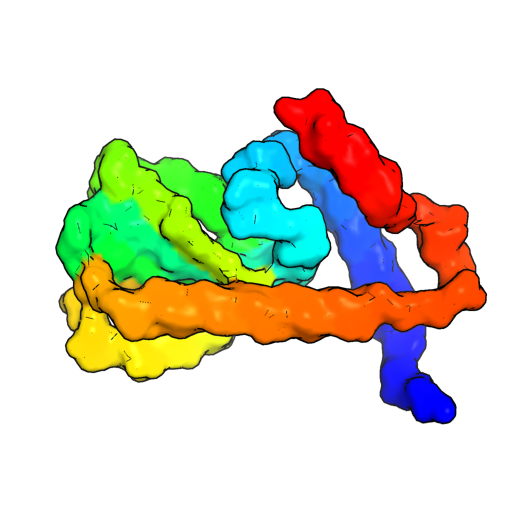  5vxk-assembly1_A  TM=3.568E-01  e=7.840E+00  Shigella flexneri
  8v7q-assembly1_A  TM=2.302E-01  e=8.913E+00  Shigella flexneri
  8v7q-assembly2_D  TM=2.145E-01  e=8.913E+00  Shigella flexneri